Protein AF-A0A929ETY4-F1 (afdb_monomer)

Radius of gyration: 17.58 Å; Cα contacts (8 Å, |Δi|>4): 65; chains: 1; bounding box: 43×25×62 Å

Foldseek 3Di:
DDPLVNVLLVVLVVLVDDSVCVVVLLVLLCVQCVVADDDDLQNSQVSVVVVVDDRCSDDRVSSVSSVCCCCPVVVRDRDDDPPPDDDDDDDDDDDD

Mean predicted aligned error: 10.56 Å

Secondary structure (DSSP, 8-state):
---HHHHHHHHHHHTT--GGGHHHHHHHHHHHHTT-S---HHHHHHHHHHTTPPTT-S-HHHHHHHHHHHHHHH--------S----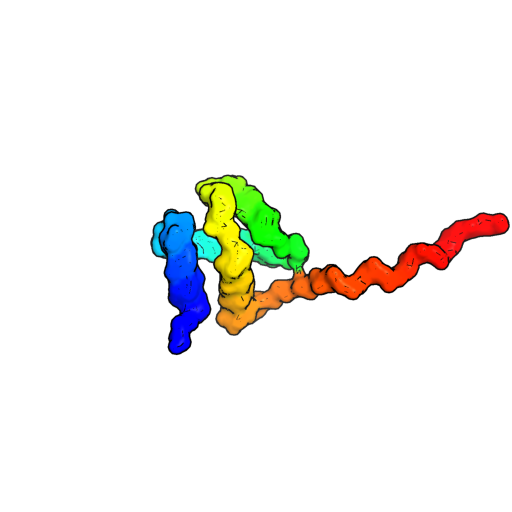S--------

Sequence (96 aa):
MTPPLQLLIYRLTERGVSPDHIPGLMRNVLQIIGGGGLFTTGMVNAQLEQLGWVSETLDEPSFQLIVYLLESEWGYRVKHYNTGSMVTSAEADWNH

Structure (mmCIF, N/CA/C/O backbone):
data_AF-A0A929ETY4-F1
#
_entry.id   AF-A0A929ETY4-F1
#
loop_
_atom_site.group_PDB
_atom_site.id
_atom_site.type_symbol
_atom_site.label_atom_id
_atom_site.label_alt_id
_atom_site.label_comp_id
_atom_site.label_asym_id
_atom_site.label_entity_id
_atom_site.label_seq_id
_atom_site.pdbx_PDB_ins_code
_atom_site.Cartn_x
_atom_site.Cartn_y
_atom_site.Cartn_z
_atom_site.occupancy
_atom_site.B_iso_or_equiv
_atom_site.auth_seq_id
_atom_site.auth_comp_id
_atom_site.auth_asym_id
_atom_site.auth_atom_id
_atom_site.pdbx_PDB_model_num
ATOM 1 N N . MET A 1 1 ? 9.416 -5.290 18.479 1.00 53.06 1 MET A N 1
ATOM 2 C CA . MET A 1 1 ? 9.477 -5.011 17.028 1.00 53.06 1 MET A CA 1
ATOM 3 C C . MET A 1 1 ? 8.066 -5.142 16.492 1.00 53.06 1 MET A C 1
ATOM 5 O O . MET A 1 1 ? 7.457 -6.169 16.757 1.00 53.06 1 MET A O 1
ATOM 9 N N . THR A 1 2 ? 7.523 -4.118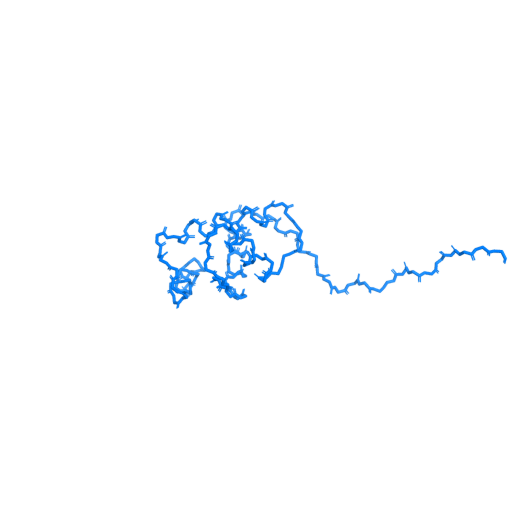 15.834 1.00 69.06 2 THR A N 1
ATOM 10 C CA . THR A 1 2 ? 6.188 -4.201 15.223 1.00 69.06 2 THR A CA 1
ATOM 11 C C . THR A 1 2 ? 6.311 -4.930 13.882 1.00 69.06 2 THR A C 1
ATOM 13 O O . THR A 1 2 ? 7.110 -4.489 13.055 1.00 69.06 2 THR A O 1
ATOM 16 N N . PRO A 1 3 ? 5.580 -6.035 13.652 1.00 88.50 3 PRO A N 1
ATOM 17 C CA . PRO A 1 3 ? 5.533 -6.708 12.360 1.00 88.50 3 PRO A CA 1
ATOM 18 C C . PRO A 1 3 ? 5.206 -5.724 11.222 1.00 88.50 3 PRO A C 1
ATOM 20 O O . PRO A 1 3 ? 4.318 -4.885 11.399 1.00 88.50 3 PRO A O 1
ATOM 23 N N . PRO A 1 4 ? 5.854 -5.830 10.048 1.00 88.81 4 PRO A N 1
ATOM 24 C CA . PRO A 1 4 ? 5.643 -4.919 8.917 1.00 88.81 4 PRO A CA 1
ATOM 25 C C . PRO A 1 4 ? 4.171 -4.776 8.508 1.00 88.81 4 PRO A C 1
ATOM 27 O O . PRO A 1 4 ? 3.711 -3.673 8.225 1.00 88.81 4 PRO A O 1
ATOM 30 N N . LEU A 1 5 ? 3.399 -5.867 8.583 1.00 90.75 5 LEU A N 1
ATOM 31 C CA . LEU A 1 5 ? 1.957 -5.853 8.333 1.00 90.75 5 LEU A CA 1
ATOM 32 C C . LEU A 1 5 ? 1.188 -4.995 9.350 1.00 90.75 5 LEU A C 1
ATOM 34 O O . LEU A 1 5 ? 0.316 -4.221 8.968 1.00 90.75 5 LEU A O 1
ATOM 38 N N . GLN A 1 6 ? 1.520 -5.091 10.641 1.00 93.44 6 GLN A N 1
ATOM 39 C CA . GLN A 1 6 ? 0.881 -4.273 11.678 1.00 93.44 6 GLN A CA 1
ATOM 40 C C . GLN A 1 6 ? 1.226 -2.792 11.508 1.00 93.44 6 GLN A C 1
ATOM 42 O O . GLN A 1 6 ? 0.359 -1.937 11.681 1.00 93.44 6 GLN A O 1
ATOM 47 N N . LEU A 1 7 ? 2.471 -2.487 11.124 1.00 94.31 7 LEU A N 1
ATOM 48 C CA . LEU A 1 7 ? 2.888 -1.120 10.827 1.00 94.31 7 LEU A CA 1
ATOM 49 C C . LEU A 1 7 ? 2.135 -0.555 9.616 1.00 94.31 7 LEU A C 1
ATOM 51 O O . LEU A 1 7 ? 1.673 0.582 9.670 1.00 94.31 7 LEU A O 1
ATOM 55 N N . LEU A 1 8 ? 1.974 -1.343 8.550 1.00 94.62 8 LEU A N 1
ATOM 56 C CA . LEU A 1 8 ? 1.194 -0.937 7.383 1.00 94.62 8 LEU A CA 1
ATOM 57 C C . LEU A 1 8 ? -0.266 -0.654 7.761 1.00 94.62 8 LEU A C 1
ATOM 59 O O . LEU A 1 8 ? -0.791 0.398 7.403 1.00 94.62 8 LEU A O 1
ATOM 63 N N . ILE A 1 9 ? -0.903 -1.555 8.517 1.00 95.12 9 ILE A N 1
ATOM 64 C CA . ILE A 1 9 ? -2.292 -1.379 8.966 1.00 95.12 9 ILE A CA 1
ATOM 65 C C . ILE A 1 9 ? -2.441 -0.089 9.774 1.00 95.12 9 ILE A C 1
ATOM 67 O O . ILE A 1 9 ? -3.344 0.701 9.501 1.00 95.12 9 ILE A O 1
ATOM 71 N N . TYR A 1 10 ? -1.532 0.150 10.723 1.00 95.12 10 TYR A N 1
ATOM 72 C CA . TYR A 1 10 ? -1.515 1.372 11.522 1.00 95.12 10 TYR A CA 1
ATOM 73 C C . TYR A 1 10 ? -1.437 2.625 10.637 1.00 95.12 10 TYR A C 1
ATOM 75 O O . TYR A 1 10 ? -2.292 3.501 10.738 1.00 95.12 10 TYR A O 1
ATOM 83 N N . ARG A 1 11 ? -0.467 2.681 9.714 1.00 95.06 11 ARG A N 1
ATOM 84 C CA . ARG A 1 11 ? -0.267 3.849 8.840 1.00 95.06 11 ARG A CA 1
ATOM 85 C C . ARG A 1 11 ? -1.462 4.116 7.933 1.00 95.06 11 ARG A C 1
ATOM 87 O O . ARG A 1 11 ? -1.877 5.261 7.799 1.00 95.06 11 ARG A O 1
ATOM 94 N N . LEU A 1 12 ? -2.019 3.078 7.314 1.00 95.81 12 LEU A N 1
ATOM 95 C CA . LEU A 1 12 ? -3.177 3.223 6.432 1.00 95.81 12 LEU A CA 1
ATOM 96 C C . LEU A 1 12 ? -4.414 3.692 7.207 1.00 95.81 12 LEU A C 1
ATOM 98 O O . LEU A 1 12 ? -5.156 4.543 6.719 1.00 95.81 12 LEU A O 1
ATOM 102 N N . THR A 1 13 ? -4.587 3.203 8.436 1.00 95.62 13 THR A N 1
ATOM 103 C CA . THR A 1 13 ? -5.684 3.634 9.312 1.00 95.62 13 THR A CA 1
ATOM 104 C C . THR A 1 13 ? -5.534 5.102 9.717 1.00 95.62 13 THR A C 1
ATOM 106 O O . THR A 1 13 ? -6.507 5.848 9.644 1.00 95.62 13 THR A O 1
ATOM 109 N N . GLU A 1 14 ? -4.321 5.562 10.055 1.00 95.44 14 GLU A N 1
ATOM 110 C CA . GLU A 1 14 ? -4.051 6.988 10.333 1.00 95.44 14 GLU A CA 1
ATOM 111 C C . GLU A 1 14 ? -4.331 7.897 9.126 1.00 95.44 14 GLU A C 1
ATOM 113 O O . GLU A 1 14 ? -4.631 9.077 9.290 1.00 95.44 14 GLU A O 1
ATOM 118 N N . ARG A 1 15 ? -4.285 7.347 7.908 1.00 93.38 15 ARG A N 1
ATOM 119 C CA . ARG A 1 15 ? -4.627 8.050 6.661 1.00 93.38 15 ARG A CA 1
ATOM 120 C C . ARG A 1 15 ? -6.105 7.937 6.275 1.00 93.38 15 ARG A C 1
ATOM 122 O O . ARG A 1 15 ? -6.490 8.389 5.201 1.00 93.38 15 ARG A O 1
ATOM 129 N N . GLY A 1 16 ? -6.940 7.352 7.133 1.00 94.44 16 GLY A N 1
ATOM 130 C CA . GLY A 1 16 ? -8.385 7.249 6.921 1.00 94.44 16 GLY A CA 1
ATOM 131 C C . GLY A 1 16 ? -8.830 6.039 6.098 1.00 94.44 16 GLY A C 1
ATOM 132 O O . GLY A 1 16 ? -10.002 5.947 5.734 1.00 94.44 16 GLY A O 1
ATOM 133 N N . VAL A 1 17 ? -7.937 5.085 5.818 1.00 96.00 17 VAL A N 1
ATOM 134 C CA . VAL A 1 17 ? -8.327 3.813 5.203 1.00 96.00 17 VAL A CA 1
ATOM 135 C C . VAL A 1 17 ? -8.933 2.915 6.277 1.00 96.00 17 VAL A C 1
ATOM 137 O O . VAL A 1 17 ? -8.262 2.541 7.237 1.00 96.00 17 VAL A O 1
ATOM 140 N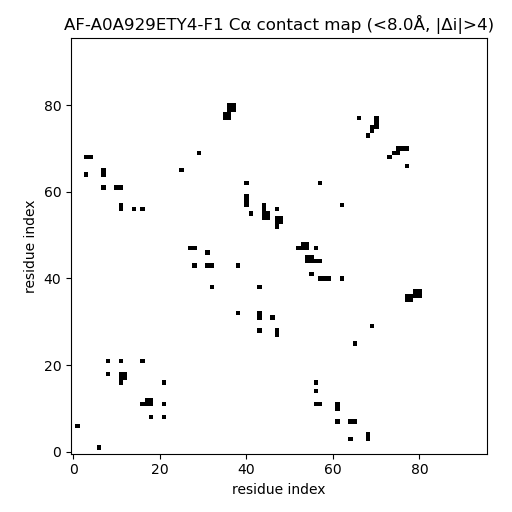 N . SER A 1 18 ? -10.202 2.538 6.107 1.00 95.12 18 SER A N 1
ATOM 141 C CA . SER A 1 18 ? -10.843 1.564 6.997 1.00 95.12 18 SER A CA 1
ATOM 142 C C . SER A 1 18 ? -10.071 0.234 6.988 1.00 95.12 18 SER A C 1
ATOM 144 O O . SER A 1 18 ? -9.745 -0.245 5.895 1.00 95.12 18 SER A O 1
ATOM 146 N N . PRO A 1 19 ? -9.820 -0.406 8.148 1.00 93.31 19 PRO A N 1
ATOM 147 C CA . PRO A 1 19 ? -9.136 -1.698 8.219 1.00 93.31 19 PRO A CA 1
ATOM 148 C C . PRO A 1 19 ? -9.716 -2.768 7.282 1.00 93.31 19 PRO A C 1
ATOM 150 O O . PRO A 1 19 ? -8.959 -3.496 6.641 1.00 93.31 19 PRO A O 1
ATOM 153 N N . ASP A 1 20 ? -11.041 -2.802 7.119 1.00 96.00 20 ASP A N 1
ATOM 154 C CA . ASP A 1 20 ? -11.736 -3.758 6.243 1.00 96.00 20 ASP A CA 1
ATOM 155 C C . ASP A 1 20 ? -11.446 -3.530 4.747 1.00 96.00 20 ASP A C 1
ATOM 157 O O . ASP A 1 20 ? -11.579 -4.439 3.926 1.00 96.00 20 ASP A O 1
ATOM 161 N N . HIS A 1 21 ? -11.017 -2.322 4.374 1.00 95.88 21 HIS A N 1
ATOM 162 C CA . HIS A 1 21 ? -10.664 -1.957 3.002 1.00 95.88 21 HIS A CA 1
ATOM 163 C C . HIS A 1 21 ? -9.186 -2.217 2.677 1.00 95.88 21 HIS A C 1
ATOM 165 O O . HIS A 1 21 ? -8.829 -2.310 1.501 1.00 95.88 21 HIS A O 1
ATOM 171 N N . ILE A 1 22 ? -8.322 -2.389 3.684 1.00 95.06 22 ILE A N 1
ATOM 172 C CA . ILE A 1 22 ? -6.875 -2.582 3.495 1.00 95.06 22 ILE A CA 1
ATOM 173 C C . ILE A 1 22 ? -6.550 -3.785 2.591 1.00 95.06 22 ILE A C 1
ATOM 175 O O . ILE A 1 22 ? -5.747 -3.618 1.670 1.00 95.06 22 ILE A O 1
ATOM 179 N N . PRO A 1 23 ? -7.179 -4.970 2.741 1.00 94.19 23 PRO A N 1
ATOM 180 C CA . PRO A 1 23 ? -6.926 -6.086 1.827 1.00 94.19 23 PRO A CA 1
ATOM 181 C C . PRO A 1 23 ? -7.273 -5.758 0.367 1.00 94.19 23 PRO A C 1
ATOM 183 O O . PRO A 1 23 ? -6.579 -6.192 -0.554 1.00 94.19 23 PRO A O 1
ATOM 186 N N . GLY A 1 24 ? -8.332 -4.971 0.148 1.00 96.25 24 GLY A N 1
ATOM 187 C CA . GLY A 1 24 ? -8.729 -4.492 -1.177 1.00 96.25 24 GLY A CA 1
ATOM 188 C C . GLY A 1 24 ? -7.709 -3.520 -1.765 1.00 96.25 24 GLY A C 1
ATOM 189 O O . GLY A 1 24 ? -7.319 -3.667 -2.921 1.00 96.25 24 GLY A O 1
ATOM 190 N N . LEU A 1 25 ? -7.211 -2.586 -0.951 1.00 96.38 25 LEU A N 1
ATOM 191 C CA . LEU A 1 25 ? -6.144 -1.666 -1.344 1.00 96.38 25 LEU A CA 1
ATOM 192 C C . LEU A 1 25 ? -4.879 -2.426 -1.754 1.00 96.38 25 LEU A C 1
ATOM 194 O O . LEU A 1 25 ? -4.354 -2.197 -2.839 1.00 96.38 25 LEU A O 1
ATOM 198 N N . MET A 1 26 ? -4.429 -3.379 -0.933 1.00 94.44 26 MET A N 1
ATOM 199 C CA . MET A 1 26 ? -3.250 -4.198 -1.234 1.00 94.44 26 MET A CA 1
ATOM 200 C C . MET A 1 26 ? -3.412 -4.979 -2.542 1.00 94.44 26 MET A C 1
ATOM 202 O O . MET A 1 26 ? -2.480 -5.038 -3.343 1.00 94.44 26 MET A O 1
ATOM 206 N N . ARG A 1 27 ? -4.602 -5.543 -2.794 1.00 94.38 27 ARG A N 1
ATOM 207 C CA . ARG A 1 27 ? -4.907 -6.228 -4.057 1.00 94.38 27 ARG A CA 1
ATOM 208 C C . ARG A 1 27 ? -4.815 -5.284 -5.253 1.00 94.38 27 ARG A C 1
ATOM 210 O O . ARG A 1 27 ? -4.226 -5.661 -6.260 1.00 94.38 27 ARG A O 1
ATOM 217 N N . ASN A 1 28 ? -5.372 -4.082 -5.145 1.00 96.06 28 ASN A N 1
ATOM 218 C CA . ASN A 1 28 ? -5.334 -3.102 -6.229 1.00 96.06 28 ASN A CA 1
ATOM 219 C C . ASN A 1 28 ? -3.901 -2.639 -6.509 1.00 96.06 28 ASN A C 1
ATOM 221 O O . ASN A 1 28 ? -3.493 -2.585 -7.664 1.00 96.06 28 ASN A O 1
ATOM 225 N N . VAL A 1 29 ? -3.101 -2.398 -5.465 1.00 95.12 29 VAL A N 1
ATOM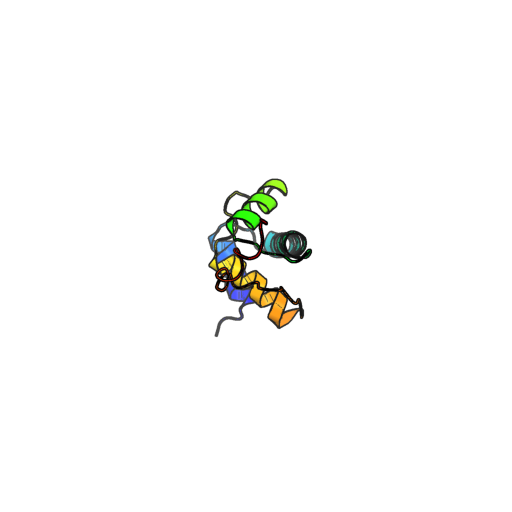 226 C CA . VAL A 1 29 ? -1.673 -2.084 -5.621 1.00 95.12 29 VAL A CA 1
ATOM 227 C C . VAL A 1 29 ? -0.940 -3.223 -6.324 1.00 95.12 29 VAL A C 1
ATOM 229 O O . VAL A 1 29 ? -0.209 -2.969 -7.276 1.00 95.12 29 VAL A O 1
ATOM 232 N N . LEU A 1 30 ? -1.179 -4.476 -5.921 1.00 92.81 30 LEU A N 1
ATOM 233 C CA . LEU A 1 30 ? -0.593 -5.645 -6.579 1.00 92.81 30 LEU A CA 1
ATOM 234 C C . LEU A 1 30 ? -1.001 -5.744 -8.057 1.00 92.81 30 LEU A C 1
ATOM 236 O O . LEU A 1 30 ? -0.168 -6.082 -8.889 1.00 92.81 30 LEU A O 1
ATOM 240 N N . GLN A 1 31 ? -2.255 -5.445 -8.401 1.00 93.1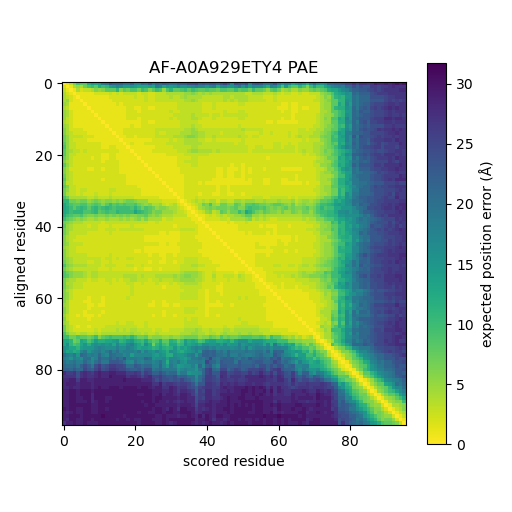2 31 GLN A N 1
ATOM 241 C CA . GLN A 1 31 ? -2.714 -5.425 -9.794 1.00 93.12 31 GLN A CA 1
ATOM 242 C C . GLN A 1 31 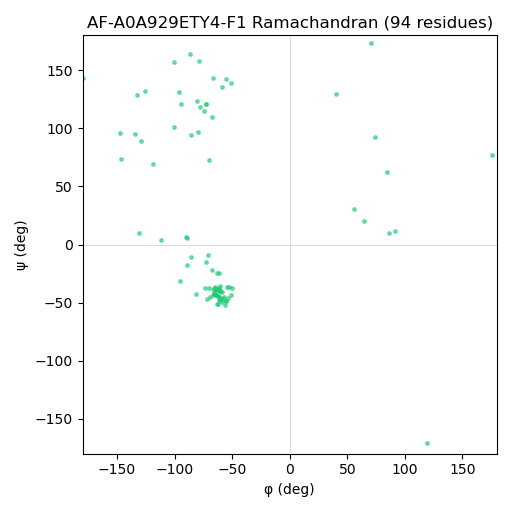? -2.025 -4.329 -10.613 1.00 93.12 31 GLN A C 1
ATOM 244 O O . GLN A 1 31 ? -1.625 -4.586 -11.745 1.00 93.12 31 GLN A O 1
ATOM 249 N N . ILE A 1 32 ? -1.848 -3.142 -10.028 1.00 93.44 32 ILE A N 1
ATOM 250 C CA . ILE A 1 32 ? -1.183 -1.999 -10.663 1.00 93.44 32 ILE A CA 1
ATOM 251 C C . ILE A 1 32 ? 0.284 -2.318 -10.959 1.00 93.44 32 ILE A C 1
ATOM 253 O O . ILE A 1 32 ? 0.746 -2.145 -12.085 1.00 93.44 32 ILE A O 1
ATOM 257 N N . ILE A 1 33 ? 1.023 -2.802 -9.958 1.00 91.44 33 ILE A N 1
ATOM 258 C CA . ILE A 1 33 ? 2.465 -3.044 -10.107 1.00 91.44 33 ILE A CA 1
ATOM 259 C C . ILE A 1 33 ? 2.778 -4.415 -10.708 1.00 91.44 33 ILE A C 1
ATOM 261 O O . ILE A 1 33 ? 3.923 -4.697 -11.065 1.00 91.44 33 ILE A O 1
ATOM 265 N N . GLY A 1 34 ? 1.775 -5.289 -10.806 1.00 86.56 34 GLY A N 1
ATOM 266 C CA . GLY A 1 34 ? 1.987 -6.700 -11.086 1.00 86.56 34 GLY A CA 1
ATOM 267 C C . GLY A 1 34 ? 2.402 -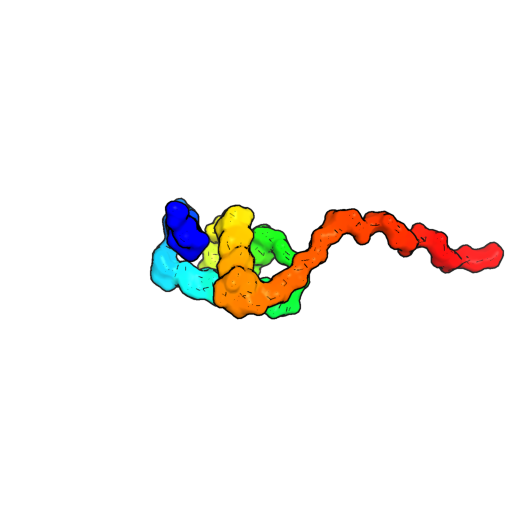7.022 -12.521 1.00 86.56 34 GLY A C 1
ATOM 268 O O . GLY A 1 34 ? 2.929 -8.098 -12.798 1.00 86.56 34 GLY A O 1
ATOM 269 N N . GLY A 1 35 ? 2.235 -6.067 -13.438 1.00 79.69 35 GLY A N 1
ATOM 270 C CA . GLY A 1 35 ? 2.826 -6.131 -14.777 1.00 79.69 35 GLY A CA 1
ATOM 271 C C . GLY A 1 35 ? 4.350 -5.942 -14.791 1.00 79.69 35 GLY A C 1
ATOM 272 O O . GLY A 1 35 ? 4.980 -6.146 -15.828 1.00 79.69 35 GLY A O 1
ATOM 273 N N . GLY A 1 36 ? 4.951 -5.571 -13.654 1.00 78.69 36 GLY A N 1
ATOM 274 C CA . GLY A 1 36 ? 6.335 -5.116 -13.574 1.00 78.69 36 GLY A CA 1
ATOM 275 C C . GLY A 1 36 ? 6.526 -3.730 -14.200 1.00 78.69 36 GLY A C 1
ATOM 276 O O . GLY A 1 36 ? 5.612 -3.159 -14.790 1.00 78.69 36 GLY A O 1
ATOM 277 N N . GLY A 1 37 ? 7.728 -3.173 -14.053 1.00 82.31 37 GLY A N 1
ATOM 278 C CA . GLY A 1 37 ? 8.068 -1.841 -14.557 1.00 82.31 37 GLY A CA 1
ATOM 279 C C . GLY A 1 37 ? 8.477 -0.870 -13.454 1.00 82.31 37 GLY A C 1
ATOM 280 O O . GLY A 1 37 ? 8.707 -1.264 -12.311 1.00 82.31 37 GLY A O 1
ATOM 281 N N . LEU A 1 38 ? 8.610 0.401 -13.832 1.00 81.19 38 LEU A N 1
ATOM 282 C CA . LEU A 1 38 ? 8.952 1.494 -12.928 1.00 81.19 38 LEU A CA 1
ATOM 283 C C . LEU A 1 38 ? 7.676 2.176 -12.440 1.00 81.19 38 LEU A C 1
ATOM 285 O O . LEU A 1 38 ? 6.912 2.709 -13.243 1.00 81.19 38 LEU A O 1
ATOM 289 N N . PHE A 1 39 ? 7.478 2.180 -11.124 1.00 89.00 39 PHE A N 1
ATOM 290 C CA . PHE A 1 39 ? 6.333 2.812 -10.481 1.00 89.00 39 PHE A CA 1
ATOM 291 C C . PHE A 1 39 ? 6.812 3.788 -9.417 1.00 89.00 39 PHE A C 1
ATOM 293 O O . PHE A 1 39 ? 7.647 3.454 -8.580 1.00 89.00 39 PHE A O 1
ATOM 300 N N . THR A 1 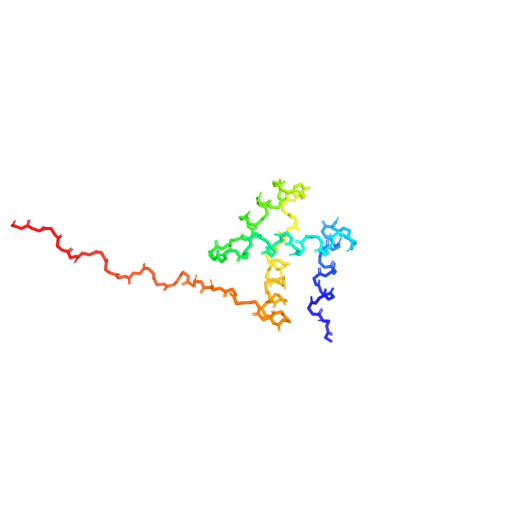40 ? 6.254 4.992 -9.442 1.00 93.25 40 THR A N 1
ATOM 301 C CA . THR A 1 40 ? 6.350 5.944 -8.335 1.00 93.25 40 THR A CA 1
ATOM 302 C C . THR A 1 40 ? 5.058 5.903 -7.527 1.00 93.25 40 THR A C 1
ATOM 304 O O . THR A 1 40 ? 3.999 5.560 -8.063 1.00 93.25 40 THR A O 1
ATOM 307 N N . THR A 1 41 ? 5.101 6.320 -6.261 1.00 95.81 41 THR A N 1
ATOM 308 C CA . THR A 1 41 ? 3.889 6.434 -5.430 1.00 95.81 41 THR A CA 1
ATOM 309 C C . THR A 1 41 ? 2.821 7.312 -6.087 1.00 95.81 41 THR A C 1
ATOM 311 O O . THR A 1 41 ? 1.639 6.985 -6.038 1.00 95.81 41 THR A O 1
ATOM 314 N N . GLY A 1 42 ? 3.222 8.380 -6.788 1.00 96.00 42 GLY A N 1
ATOM 315 C CA . GLY A 1 42 ? 2.301 9.227 -7.551 1.00 96.00 42 GLY A CA 1
ATOM 316 C C . GLY A 1 42 ? 1.589 8.478 -8.683 1.00 96.00 42 GLY A C 1
ATOM 317 O O . GLY A 1 42 ? 0.374 8.589 -8.821 1.00 96.00 42 GLY A O 1
ATOM 318 N N . MET A 1 43 ? 2.315 7.659 -9.453 1.00 95.62 43 MET A N 1
ATOM 319 C CA . MET A 1 43 ? 1.719 6.835 -10.517 1.00 95.62 43 MET A CA 1
ATOM 320 C C . MET A 1 43 ? 0.739 5.799 -9.960 1.00 95.62 43 MET A C 1
ATOM 322 O O . MET A 1 43 ? -0.299 5.544 -10.569 1.00 95.62 43 MET A O 1
ATOM 326 N N . VAL A 1 44 ? 1.061 5.206 -8.808 1.00 96.50 44 VAL A N 1
ATOM 327 C CA . VAL A 1 44 ? 0.188 4.229 -8.145 1.00 96.50 44 VAL A CA 1
ATOM 328 C C . VAL A 1 44 ? -1.061 4.910 -7.593 1.00 96.50 44 VAL A C 1
ATOM 330 O O . VAL A 1 44 ? -2.160 4.424 -7.840 1.00 96.50 44 VAL A O 1
ATOM 333 N N . ASN A 1 45 ? -0.930 6.060 -6.926 1.00 97.25 45 ASN A N 1
ATOM 334 C CA . ASN A 1 45 ? -2.078 6.829 -6.439 1.00 97.25 45 ASN A CA 1
ATOM 335 C C . ASN A 1 45 ? -3.002 7.283 -7.575 1.00 97.25 45 ASN A C 1
ATOM 337 O O . ASN A 1 45 ? -4.213 7.167 -7.428 1.00 97.25 45 ASN A O 1
ATOM 341 N N . ALA A 1 46 ? -2.461 7.716 -8.718 1.00 97.00 46 ALA A N 1
ATOM 342 C CA . ALA A 1 46 ? -3.275 8.087 -9.877 1.00 97.00 46 ALA A CA 1
ATOM 343 C C . ALA A 1 46 ? -4.112 6.906 -10.405 1.00 97.00 46 ALA A C 1
ATOM 345 O O . ALA A 1 46 ? -5.271 7.077 -10.774 1.00 97.00 46 ALA A O 1
ATOM 346 N N . GLN A 1 47 ? -3.551 5.694 -10.415 1.00 96.31 47 GLN A N 1
ATOM 347 C CA . GLN A 1 47 ? -4.295 4.491 -10.803 1.00 96.31 47 GLN A CA 1
ATOM 348 C C . GLN A 1 47 ? -5.293 4.047 -9.727 1.00 96.31 47 GLN A C 1
ATOM 350 O O . GLN A 1 47 ? -6.398 3.626 -10.053 1.00 96.31 47 GLN A O 1
ATOM 355 N N . LEU A 1 48 ? -4.946 4.170 -8.444 1.00 97.06 48 LEU A N 1
ATOM 356 C CA . LEU A 1 48 ? -5.879 3.909 -7.347 1.00 97.06 48 LEU A CA 1
ATOM 357 C C . LEU A 1 48 ? -7.077 4.867 -7.392 1.00 97.06 48 LEU A C 1
ATOM 359 O O . LEU A 1 48 ? -8.209 4.437 -7.193 1.00 97.06 48 LEU A O 1
ATOM 363 N N . GLU A 1 49 ? -6.860 6.136 -7.721 1.00 97.31 49 GLU A N 1
ATOM 364 C CA . GLU A 1 49 ? -7.938 7.114 -7.878 1.00 97.31 49 GLU A CA 1
ATOM 365 C C . GLU A 1 49 ? -8.919 6.709 -8.992 1.00 97.31 49 GLU A C 1
ATOM 367 O O . GLU A 1 49 ? -10.133 6.749 -8.797 1.00 97.31 49 GLU A O 1
ATOM 372 N N . GLN A 1 50 ? -8.416 6.181 -10.115 1.00 96.75 50 GLN A N 1
ATOM 373 C CA . GLN A 1 50 ? -9.257 5.612 -11.182 1.00 96.75 50 GLN A CA 1
ATOM 374 C C . GLN A 1 50 ? -10.072 4.388 -10.731 1.00 96.75 50 GLN A C 1
ATOM 376 O O . GLN A 1 50 ? -11.120 4.098 -11.307 1.00 96.75 50 GLN A O 1
ATOM 381 N N . LEU A 1 51 ? -9.614 3.679 -9.696 1.00 95.56 51 LEU A N 1
ATOM 382 C CA . LEU A 1 51 ? -10.315 2.556 -9.067 1.00 95.56 51 LEU A CA 1
ATOM 383 C C . LEU A 1 51 ? -11.252 2.999 -7.925 1.00 95.56 51 LEU A C 1
ATOM 385 O O . LEU A 1 51 ? -11.833 2.147 -7.253 1.00 95.56 51 LEU A O 1
ATOM 389 N N . GLY A 1 52 ? -11.412 4.309 -7.707 1.00 95.44 52 GLY A N 1
ATOM 390 C CA . GLY A 1 52 ? -12.325 4.887 -6.719 1.00 95.44 52 GLY A CA 1
ATOM 391 C C . GLY A 1 52 ? -11.718 5.136 -5.337 1.00 95.44 52 GLY A C 1
ATOM 392 O O . GLY A 1 52 ? -12.462 5.413 -4.396 1.00 95.44 52 GLY A O 1
ATOM 393 N N . TRP A 1 53 ? -10.394 5.041 -5.187 1.00 95.94 53 TRP A N 1
ATOM 394 C CA . TRP A 1 53 ? -9.718 5.441 -3.950 1.00 95.94 53 TRP A CA 1
ATOM 395 C C . TRP A 1 53 ? -9.561 6.957 -3.869 1.00 95.94 53 TRP A C 1
ATOM 397 O O . TRP A 1 53 ? -9.559 7.661 -4.874 1.00 95.94 53 TRP A O 1
ATOM 407 N N . VAL A 1 54 ? -9.401 7.465 -2.650 1.00 93.38 54 VAL A N 1
ATOM 408 C CA . VAL A 1 54 ? -9.134 8.888 -2.429 1.00 93.38 54 VAL A CA 1
ATOM 409 C C . VAL A 1 54 ? -7.756 9.235 -2.998 1.00 93.38 54 VAL A C 1
ATOM 411 O O . VAL A 1 54 ? -6.818 8.434 -2.907 1.00 93.38 54 VAL A O 1
ATOM 414 N N . SER A 1 55 ? -7.619 10.428 -3.577 1.00 91.25 55 SER A N 1
ATOM 415 C CA . SER A 1 55 ? -6.319 10.905 -4.046 1.00 91.25 55 SER A CA 1
ATOM 416 C C . SER A 1 55 ? -5.296 10.884 -2.904 1.00 91.25 55 SER A C 1
ATOM 418 O O . SER A 1 55 ? -5.636 11.122 -1.745 1.00 91.25 55 SER A O 1
ATOM 420 N N . GLU A 1 56 ? -4.050 10.532 -3.220 1.00 93.25 56 GLU A N 1
ATOM 421 C CA . GLU A 1 56 ? -2.967 10.385 -2.234 1.00 93.25 56 GLU A CA 1
ATOM 422 C C . GLU A 1 56 ? -3.261 9.396 -1.084 1.00 93.25 56 GLU A C 1
ATOM 424 O O . GLU A 1 56 ? -2.745 9.548 0.027 1.00 93.25 56 GLU A O 1
ATOM 429 N N . THR A 1 57 ? -4.057 8.346 -1.330 1.00 94.12 57 THR A N 1
ATOM 430 C CA . THR A 1 57 ? -4.313 7.283 -0.335 1.00 94.12 57 THR A CA 1
ATOM 431 C C . THR A 1 57 ? -3.005 6.725 0.246 1.00 94.12 57 THR A C 1
ATOM 433 O O . THR A 1 57 ? -2.878 6.570 1.464 1.00 94.12 57 THR A O 1
ATOM 436 N N . LEU A 1 58 ? -2.002 6.472 -0.602 1.00 95.88 58 LEU A N 1
ATOM 437 C CA . LEU A 1 58 ? -0.683 6.005 -0.180 1.00 95.88 58 LEU A CA 1
ATOM 438 C C . LEU A 1 58 ? 0.308 7.163 -0.056 1.00 95.88 58 LEU A C 1
ATOM 440 O O . LEU A 1 58 ? 0.484 7.943 -0.988 1.00 95.88 58 LEU A O 1
ATOM 444 N N . ASP A 1 59 ? 1.021 7.224 1.066 1.00 94.94 59 ASP A N 1
ATOM 445 C CA . ASP A 1 59 ? 2.293 7.940 1.134 1.00 94.94 59 ASP A CA 1
ATOM 446 C C . ASP A 1 59 ? 3.449 7.023 0.707 1.00 94.94 59 ASP A C 1
ATOM 448 O O . ASP A 1 59 ? 3.314 5.796 0.665 1.00 94.94 59 ASP A O 1
ATOM 452 N N . GLU A 1 60 ? 4.601 7.623 0.398 1.00 94.44 60 GLU A N 1
ATOM 453 C CA . GLU A 1 60 ? 5.788 6.881 -0.041 1.00 94.44 60 GLU A CA 1
ATOM 454 C C . GLU A 1 60 ? 6.166 5.757 0.944 1.00 94.44 60 GLU A C 1
ATOM 456 O O . GLU A 1 60 ? 6.337 4.620 0.504 1.00 94.44 60 GLU A O 1
ATOM 461 N N . PRO A 1 61 ? 6.205 5.974 2.276 1.00 95.06 61 PRO A N 1
ATOM 462 C CA . PRO A 1 61 ? 6.528 4.888 3.196 1.00 95.06 61 PRO A CA 1
ATOM 463 C C . PRO A 1 61 ? 5.497 3.749 3.213 1.00 95.06 61 PRO A C 1
ATOM 465 O O . PRO A 1 61 ? 5.893 2.593 3.359 1.00 95.06 61 PRO A O 1
ATOM 468 N N . SER A 1 62 ? 4.193 4.028 3.075 1.00 95.44 62 SER A N 1
ATOM 469 C CA . SER A 1 62 ? 3.181 2.960 3.018 1.00 95.44 62 SER A CA 1
ATOM 470 C C . SER A 1 62 ? 3.281 2.175 1.717 1.00 95.44 62 SER A C 1
ATOM 472 O O . SER A 1 62 ? 3.150 0.953 1.743 1.00 95.44 62 SER A O 1
ATOM 474 N N . PHE A 1 63 ? 3.571 2.841 0.595 1.00 95.31 63 PHE A N 1
ATOM 475 C CA . PHE A 1 63 ? 3.826 2.156 -0.670 1.00 95.31 63 PHE A CA 1
ATOM 476 C C . PHE A 1 63 ? 5.048 1.232 -0.571 1.00 95.31 63 PHE A C 1
ATOM 478 O O . PHE A 1 63 ? 4.944 0.049 -0.893 1.00 95.31 63 PHE A O 1
ATOM 485 N N . GLN A 1 64 ? 6.165 1.723 -0.029 1.00 92.88 64 GLN A N 1
ATOM 486 C CA . GLN A 1 64 ? 7.371 0.915 0.183 1.00 92.88 64 GLN A CA 1
ATOM 487 C C . GLN A 1 64 ? 7.126 -0.270 1.130 1.00 92.88 64 GLN A C 1
ATOM 489 O O . GLN A 1 64 ? 7.626 -1.364 0.887 1.00 92.88 64 GLN A O 1
ATOM 494 N N . LEU A 1 65 ? 6.313 -0.097 2.180 1.00 94.25 65 LEU A N 1
ATOM 495 C CA . LEU A 1 65 ? 5.920 -1.197 3.069 1.00 94.25 65 LEU A CA 1
ATOM 496 C C . LEU A 1 65 ? 5.081 -2.259 2.355 1.00 94.25 65 LEU A C 1
ATOM 498 O O . LEU A 1 65 ? 5.272 -3.447 2.608 1.00 94.25 65 LEU A O 1
ATOM 502 N N . ILE A 1 66 ? 4.171 -1.851 1.466 1.00 93.31 66 ILE A N 1
ATOM 503 C CA . ILE A 1 66 ? 3.408 -2.791 0.638 1.00 93.31 66 ILE A CA 1
ATOM 504 C C . ILE A 1 66 ? 4.365 -3.565 -0.266 1.00 93.31 66 ILE A C 1
ATOM 506 O O . ILE A 1 66 ? 4.329 -4.789 -0.249 1.00 93.31 66 ILE A O 1
ATOM 510 N N . VAL A 1 67 ? 5.248 -2.882 -1.000 1.00 91.00 67 VAL A N 1
ATOM 511 C CA . VAL A 1 67 ? 6.242 -3.532 -1.873 1.00 91.00 67 VAL A CA 1
ATOM 512 C C . VAL A 1 67 ? 7.094 -4.524 -1.084 1.00 91.00 67 VAL A C 1
ATOM 514 O O . VAL A 1 67 ? 7.191 -5.683 -1.480 1.00 91.00 67 VAL A O 1
ATOM 517 N N . TYR A 1 68 ? 7.619 -4.110 0.070 1.00 90.50 68 TYR A N 1
ATOM 518 C CA . TYR A 1 68 ? 8.389 -4.979 0.955 1.00 90.50 68 TYR A CA 1
ATOM 519 C C . TYR A 1 68 ? 7.608 -6.240 1.344 1.00 90.50 68 TYR A C 1
ATOM 521 O O . TYR A 1 68 ? 8.128 -7.339 1.199 1.00 90.50 68 TYR A O 1
ATOM 529 N N . LEU A 1 69 ? 6.351 -6.102 1.780 1.00 90.44 69 LEU A N 1
ATOM 530 C CA . LEU A 1 69 ? 5.500 -7.240 2.146 1.00 90.44 69 LEU A CA 1
ATOM 531 C C . LEU A 1 69 ? 5.250 -8.187 0.962 1.00 90.44 69 LEU A C 1
ATOM 533 O O . LEU A 1 69 ? 5.258 -9.404 1.141 1.00 90.44 69 LEU A O 1
ATOM 537 N N . LEU A 1 70 ? 5.050 -7.651 -0.246 1.00 85.44 70 LEU A N 1
ATOM 538 C CA . LEU A 1 70 ? 4.873 -8.453 -1.461 1.00 85.44 70 LEU A CA 1
ATOM 539 C C . LEU A 1 70 ? 6.144 -9.249 -1.799 1.00 85.44 70 LEU A C 1
ATOM 541 O O . LEU A 1 70 ? 6.070 -10.429 -2.150 1.00 85.44 70 LEU A O 1
ATOM 545 N N . GLU A 1 71 ? 7.310 -8.617 -1.677 1.00 83.62 71 GLU A N 1
ATOM 546 C CA . GLU A 1 71 ? 8.605 -9.235 -1.963 1.00 83.62 71 GLU A CA 1
ATOM 547 C C . GLU A 1 71 ? 9.011 -10.274 -0.914 1.00 83.62 71 GLU A C 1
ATOM 549 O O . GLU A 1 71 ? 9.433 -11.377 -1.273 1.00 83.62 71 GLU A O 1
ATOM 554 N N . SER A 1 72 ? 8.885 -9.933 0.372 1.00 80.50 72 SER A N 1
ATOM 555 C CA . SER A 1 72 ? 9.418 -10.726 1.482 1.00 80.50 72 SER A CA 1
ATOM 556 C C . SER A 1 72 ? 8.521 -11.897 1.867 1.00 80.50 72 SER A C 1
ATOM 558 O O . SER A 1 72 ? 9.027 -12.988 2.116 1.00 80.50 72 SER A O 1
ATOM 560 N N . GLU A 1 73 ? 7.203 -11.689 1.916 1.00 70.00 73 GLU A N 1
ATOM 561 C CA . GLU A 1 73 ? 6.257 -12.695 2.415 1.00 70.00 73 GLU A CA 1
ATOM 562 C C . GLU A 1 73 ? 5.657 -13.537 1.285 1.00 70.00 73 GLU A C 1
ATOM 564 O O . GLU A 1 73 ? 5.335 -14.707 1.488 1.00 70.00 73 GLU A O 1
ATOM 569 N N . TRP A 1 74 ? 5.496 -12.966 0.084 1.00 63.31 74 TRP A N 1
ATOM 570 C CA . TRP A 1 74 ? 4.789 -13.623 -1.028 1.00 63.31 74 TRP A CA 1
ATOM 571 C C . TRP A 1 74 ? 5.693 -14.014 -2.202 1.00 63.31 74 TRP A C 1
ATOM 573 O O . TRP A 1 74 ? 5.205 -14.529 -3.209 1.00 63.31 74 TRP A O 1
ATOM 583 N N . GLY A 1 75 ? 7.011 -13.812 -2.081 1.00 60.06 75 GLY A N 1
ATOM 584 C CA . GLY A 1 75 ? 7.988 -14.185 -3.109 1.00 60.06 75 GLY A CA 1
ATOM 585 C C . GLY A 1 75 ? 7.821 -13.415 -4.423 1.00 60.06 75 GLY A C 1
ATOM 586 O O . GLY A 1 75 ? 8.288 -13.869 -5.473 1.00 60.06 75 GLY A O 1
ATOM 587 N N . TYR A 1 76 ? 7.141 -12.266 -4.388 1.00 56.81 76 TYR A N 1
ATOM 588 C CA . TYR A 1 76 ? 6.879 -11.448 -5.561 1.00 56.81 76 TYR A CA 1
ATOM 589 C C . TYR A 1 76 ? 8.160 -10.719 -5.980 1.00 56.81 76 TYR A C 1
ATOM 591 O O . TYR A 1 76 ? 8.678 -9.890 -5.244 1.00 56.81 76 TYR A O 1
ATOM 599 N N . ARG A 1 77 ? 8.720 -11.017 -7.157 1.00 55.78 77 ARG A N 1
ATOM 600 C CA . ARG A 1 77 ? 9.937 -10.339 -7.638 1.00 55.78 77 ARG A CA 1
ATOM 601 C C . ARG A 1 77 ? 9.581 -9.044 -8.362 1.00 55.78 77 ARG A C 1
ATOM 603 O O . ARG A 1 77 ? 9.361 -9.066 -9.573 1.00 55.78 77 ARG A O 1
ATOM 610 N N . VAL A 1 78 ? 9.587 -7.916 -7.655 1.00 56.31 78 VAL A N 1
ATOM 611 C CA . VAL A 1 78 ? 9.577 -6.604 -8.316 1.00 56.31 78 VAL A CA 1
ATOM 612 C C . VAL A 1 78 ? 10.963 -6.371 -8.922 1.00 56.31 78 VAL A C 1
ATOM 614 O O . VAL A 1 78 ? 11.989 -6.423 -8.245 1.00 56.31 78 VAL A O 1
ATOM 617 N N . LYS A 1 79 ? 11.023 -6.174 -10.242 1.00 54.34 79 LYS A N 1
ATOM 618 C CA . LYS A 1 79 ? 12.270 -5.801 -10.920 1.00 54.34 79 LYS A CA 1
ATOM 619 C C . LYS A 1 79 ? 12.493 -4.303 -10.735 1.00 54.34 79 LYS A C 1
ATOM 621 O O . LYS A 1 79 ? 11.943 -3.502 -11.483 1.00 54.34 79 LYS A O 1
ATOM 626 N N . HIS A 1 80 ? 13.302 -3.940 -9.746 1.00 46.47 80 HIS A N 1
ATOM 627 C CA . HIS A 1 80 ? 13.764 -2.567 -9.555 1.00 46.47 80 HIS A CA 1
ATOM 628 C C . HIS A 1 80 ? 14.801 -2.214 -10.623 1.00 46.47 80 HIS A C 1
ATOM 630 O O . HIS A 1 80 ? 15.848 -2.858 -10.710 1.00 46.47 80 HIS A O 1
ATOM 636 N N . TYR A 1 81 ? 14.540 -1.179 -11.421 1.00 47.22 81 TYR A N 1
ATOM 637 C CA . TYR A 1 81 ? 15.569 -0.556 -12.253 1.00 47.22 81 TYR A CA 1
ATOM 638 C C . TYR A 1 81 ? 16.033 0.713 -11.546 1.00 47.22 81 TYR A C 1
ATOM 640 O O . TYR A 1 81 ? 15.359 1.737 -11.565 1.00 47.22 81 TYR A O 1
ATOM 648 N N . ASN A 1 82 ? 17.184 0.629 -10.882 1.00 44.12 82 ASN A N 1
ATOM 649 C CA . ASN A 1 82 ? 17.807 1.782 -10.248 1.00 44.12 82 ASN A CA 1
ATOM 650 C C . ASN A 1 82 ? 18.273 2.734 -11.365 1.00 44.12 82 ASN A C 1
ATOM 652 O O . ASN A 1 82 ? 19.201 2.410 -12.111 1.00 44.12 82 ASN A O 1
ATOM 656 N N . THR A 1 83 ? 17.622 3.886 -11.528 1.00 54.19 83 THR A N 1
ATOM 657 C CA . THR A 1 83 ? 18.036 4.951 -12.457 1.00 54.19 83 THR A CA 1
ATOM 658 C C . THR A 1 83 ? 19.311 5.627 -11.945 1.00 54.19 83 THR A C 1
ATOM 660 O O . THR A 1 83 ? 19.288 6.747 -11.448 1.00 54.19 83 THR A O 1
ATOM 663 N N . GLY A 1 84 ? 20.434 4.912 -12.041 1.00 50.03 84 GLY A N 1
ATOM 664 C CA . GLY A 1 84 ? 21.786 5.378 -11.718 1.00 50.03 84 GLY A CA 1
ATOM 665 C C . GLY A 1 84 ? 22.818 5.070 -12.810 1.00 50.03 84 GLY A C 1
ATOM 666 O O . GLY A 1 84 ? 24.015 5.223 -12.595 1.00 50.03 84 GLY A O 1
ATOM 667 N N . SER A 1 85 ? 22.393 4.622 -13.992 1.00 45.47 85 SER A N 1
ATOM 668 C CA . SER A 1 85 ? 23.277 4.443 -15.152 1.00 45.47 85 SER A CA 1
ATOM 669 C C . SER A 1 85 ? 22.528 4.737 -16.445 1.00 45.47 85 SER A C 1
ATOM 671 O O . SER A 1 85 ? 22.183 3.849 -17.213 1.00 45.47 85 SER A O 1
ATOM 673 N N . MET A 1 86 ? 22.276 6.021 -16.679 1.00 48.66 86 MET A N 1
ATOM 674 C CA . MET A 1 86 ? 22.123 6.561 -18.028 1.00 48.66 86 MET A CA 1
ATOM 675 C C . MET A 1 86 ? 23.209 7.610 -18.242 1.00 48.66 86 MET A C 1
ATOM 677 O O . MET A 1 86 ? 22.922 8.795 -18.295 1.00 48.66 86 MET A O 1
ATOM 681 N N . VAL A 1 87 ? 24.464 7.169 -18.336 1.00 53.41 87 VAL A N 1
ATOM 682 C CA . VAL A 1 87 ? 25.469 7.836 -19.174 1.00 53.41 87 VAL A CA 1
ATOM 683 C C . VAL A 1 87 ? 26.405 6.752 -19.691 1.00 53.41 87 VAL A C 1
ATOM 685 O O . VAL A 1 87 ? 27.304 6.314 -18.985 1.00 53.41 87 VAL A O 1
ATOM 688 N N . THR A 1 88 ? 26.150 6.254 -20.894 1.00 51.66 88 THR A N 1
ATOM 689 C CA . THR A 1 88 ? 27.164 6.009 -21.933 1.00 51.66 88 THR A CA 1
ATOM 690 C C . THR A 1 88 ? 26.476 5.448 -23.175 1.00 51.66 88 THR A C 1
ATOM 692 O O . THR A 1 88 ? 25.528 4.675 -23.073 1.00 51.66 88 THR A O 1
ATOM 695 N N . SER A 1 89 ? 26.982 5.860 -24.336 1.00 45.75 89 SER A N 1
ATOM 696 C CA . 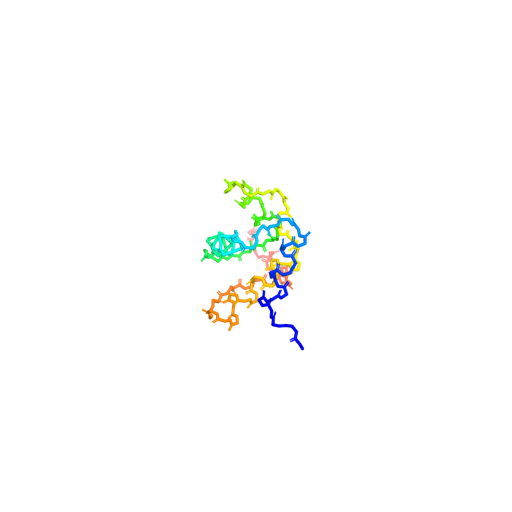SER A 1 89 ? 26.584 5.445 -25.688 1.00 45.75 89 SER A CA 1
ATOM 697 C C . SER A 1 89 ? 25.396 6.174 -26.317 1.00 45.75 89 SER A C 1
ATOM 699 O O . SER A 1 89 ? 24.413 5.570 -26.733 1.00 45.75 89 SER A O 1
ATOM 701 N N . ALA A 1 90 ? 25.563 7.481 -26.507 1.00 49.59 90 ALA A N 1
ATOM 702 C CA . ALA A 1 90 ? 25.084 8.141 -27.715 1.00 49.59 90 ALA A CA 1
ATOM 703 C C . ALA A 1 90 ? 26.244 8.963 -28.284 1.00 49.59 90 ALA A C 1
ATOM 705 O O . ALA A 1 90 ? 26.444 10.087 -27.853 1.00 49.59 90 ALA A O 1
ATOM 706 N N . GLU A 1 91 ? 27.050 8.340 -29.147 1.00 46.41 91 GLU A N 1
ATOM 707 C CA . GLU A 1 91 ? 27.784 8.966 -30.262 1.00 46.41 91 GLU A CA 1
ATOM 708 C C . GLU A 1 91 ? 28.666 7.903 -30.930 1.00 46.41 91 GLU A C 1
ATOM 710 O O . GLU A 1 91 ? 29.872 7.804 -30.719 1.00 46.41 91 GLU A O 1
ATOM 715 N N . ALA A 1 92 ? 28.017 7.060 -31.730 1.00 45.31 92 ALA A N 1
ATOM 716 C CA . ALA A 1 92 ? 28.657 6.374 -32.837 1.00 45.31 92 ALA A CA 1
ATOM 717 C C . ALA A 1 92 ? 27.743 6.524 -34.059 1.00 45.31 92 ALA A C 1
ATOM 719 O O . ALA A 1 92 ? 26.549 6.238 -33.986 1.00 45.31 92 ALA A O 1
ATOM 720 N N . ASP A 1 93 ? 28.360 6.985 -35.142 1.00 47.44 93 ASP A N 1
ATOM 721 C CA . ASP A 1 93 ? 27.947 6.850 -36.536 1.00 47.44 93 ASP A CA 1
ATOM 722 C C . ASP A 1 93 ? 26.774 7.684 -37.060 1.00 47.44 93 ASP A C 1
ATOM 724 O O . ASP A 1 93 ? 25.642 7.220 -37.151 1.00 47.44 93 ASP A O 1
ATOM 728 N N . TRP A 1 94 ? 27.122 8.855 -37.611 1.00 41.78 94 TRP A N 1
ATOM 729 C CA . TRP A 1 94 ? 26.577 9.306 -38.897 1.00 41.78 94 TRP A CA 1
ATOM 730 C C . TRP A 1 94 ? 27.689 9.870 -39.805 1.00 41.78 94 TRP A C 1
ATOM 732 O O . TRP A 1 94 ? 28.075 11.025 -39.698 1.00 41.78 94 TRP A O 1
ATOM 742 N N . ASN A 1 95 ? 28.189 8.979 -40.667 1.00 50.53 95 ASN A N 1
ATOM 743 C CA . ASN A 1 95 ? 28.529 9.113 -42.094 1.00 50.53 95 ASN A CA 1
ATOM 744 C C . ASN A 1 95 ? 29.211 10.369 -42.693 1.00 50.53 95 ASN A C 1
ATOM 746 O O . ASN A 1 95 ? 28.628 11.448 -42.728 1.00 50.53 95 ASN A O 1
ATOM 750 N N . HIS A 1 96 ? 30.281 10.032 -43.437 1.00 46.59 96 HIS A N 1
ATOM 751 C CA . HIS A 1 96 ? 30.861 10.627 -44.661 1.00 46.59 96 HIS A CA 1
ATOM 752 C C . HIS A 1 96 ? 31.756 11.867 -44.544 1.00 46.59 96 HIS A C 1
ATOM 754 O O . HIS A 1 96 ? 31.247 12.977 -44.293 1.00 46.59 96 HIS A O 1
#

Solvent-accessible surface area (backbone atoms only — not comparable to full-atom values): 6198 Å² total; per-residue (Å²): 133,80,55,71,67,60,50,43,52,50,56,40,40,79,66,71,43,54,77,89,48,45,66,56,52,54,50,51,51,47,62,70,55,64,80,57,66,92,80,50,57,67,61,51,25,57,53,40,34,77,74,71,43,61,78,64,66,56,49,64,69,54,46,52,49,51,53,47,50,39,38,74,76,67,69,43,81,77,62,82,80,78,92,82,78,91,83,83,87,90,85,81,86,84,83,136

pLDDT: mean 81.89, std 18.94, range [41.78, 97.31]